Protein AF-A0A0S8I3X4-F1 (afdb_monomer_lite)

pLDDT: mean 71.51, std 21.13, range [38.0, 98.69]

Foldseek 3Di:
DADPDFAKDWDWDKDWDADPVRDIDIDIDIDIDTGDDDDDPPPDPVNPPDDPPPPPPPPPDDPVNVVVVVVCVVVVNPPDDPPPPDDDDDDPPPDDDDDDDDDDDDDDDDDDD

Sequence (113 aa):
MIPSQPGPLTIVIRIDYLDDFNQPQTIQREMIVEVMESPVPEISSDELGGVDSAPLPTQEETLGQKIKRFLLGFLGLDSGSGVVGDYTTPPPFEEMHEEIGPLGLETKDVGRT

Secondary structure (DSSP, 8-state):
---SS-EEEEEEEEEEEE-TT--EEEEEEEEEEEEPPPPPP---TTTS--------------HHHHHHHHHHHHTT-------------PPP--------PPP----------

Structure (mmCIF, N/CA/C/O backbone):
data_AF-A0A0S8I3X4-F1
#
_entry.id   AF-A0A0S8I3X4-F1
#
loop_
_atom_site.group_PDB
_atom_site.id
_atom_site.type_symbol
_atom_site.label_atom_id
_atom_site.label_alt_id
_atom_site.label_comp_id
_atom_site.label_asym_id
_atom_site.label_entity_id
_atom_site.label_seq_id
_atom_site.pdbx_PDB_ins_code
_atom_site.Cartn_x
_atom_site.Cartn_y
_atom_site.Cartn_z
_atom_site.occupancy
_atom_site.B_iso_or_equiv
_atom_site.auth_seq_id
_atom_site.auth_comp_id
_atom_site.auth_asym_id
_atom_site.auth_atom_id
_atom_site.pdbx_PDB_model_num
ATOM 1 N N . MET A 1 1 ? 3.142 -7.565 -0.464 1.00 67.12 1 MET A N 1
ATOM 2 C CA . MET A 1 1 ? 2.821 -7.755 -1.895 1.00 67.12 1 MET A CA 1
ATOM 3 C C . MET A 1 1 ? 3.424 -6.598 -2.666 1.00 67.12 1 MET A C 1
ATOM 5 O O . MET A 1 1 ? 3.419 -5.498 -2.131 1.00 67.12 1 MET A O 1
ATOM 9 N N . ILE A 1 2 ? 3.955 -6.843 -3.861 1.00 86.00 2 ILE A N 1
ATOM 10 C CA . ILE A 1 2 ? 4.522 -5.813 -4.742 1.00 86.00 2 ILE A CA 1
ATOM 11 C C . ILE A 1 2 ? 3.676 -5.818 -6.025 1.00 86.00 2 ILE A C 1
ATOM 13 O O . ILE A 1 2 ? 3.388 -6.910 -6.521 1.00 86.00 2 ILE A O 1
ATOM 17 N N . PRO A 1 3 ? 3.216 -4.660 -6.527 1.00 89.62 3 PRO A N 1
ATOM 18 C CA . PRO A 1 3 ? 2.431 -4.599 -7.757 1.00 89.62 3 PRO A CA 1
ATOM 19 C C . PRO A 1 3 ? 3.258 -5.063 -8.963 1.00 89.62 3 PRO A C 1
ATOM 21 O O . PRO A 1 3 ? 4.437 -4.741 -9.074 1.00 89.62 3 PRO A O 1
ATOM 24 N N . SER A 1 4 ? 2.635 -5.826 -9.862 1.00 88.94 4 SER A N 1
ATOM 25 C CA . SER A 1 4 ? 3.286 -6.393 -11.052 1.00 88.94 4 SER A CA 1
ATOM 26 C C . SER A 1 4 ? 3.174 -5.519 -12.303 1.00 88.94 4 SER A C 1
ATOM 28 O O . SER A 1 4 ? 3.810 -5.825 -13.308 1.00 88.94 4 SER A O 1
ATOM 30 N N . GLN A 1 5 ? 2.355 -4.465 -12.270 1.00 91.88 5 GLN A N 1
ATOM 31 C CA . GLN A 1 5 ? 2.122 -3.565 -13.398 1.00 91.88 5 GLN A CA 1
ATOM 32 C C . GLN A 1 5 ? 2.129 -2.101 -12.938 1.00 91.88 5 GLN A C 1
ATOM 34 O O . GLN A 1 5 ? 1.662 -1.823 -11.827 1.00 91.88 5 GLN A O 1
ATOM 39 N N . PRO A 1 6 ? 2.638 -1.178 -13.773 1.00 94.69 6 PRO A N 1
ATOM 40 C CA . PRO A 1 6 ? 2.555 0.253 -13.515 1.00 94.69 6 PRO A CA 1
ATOM 41 C C . PRO A 1 6 ? 1.128 0.786 -13.718 1.00 94.69 6 PRO A C 1
ATOM 43 O O . PRO A 1 6 ? 0.313 0.178 -14.415 1.00 94.69 6 PRO A O 1
ATOM 46 N N . GLY A 1 7 ? 0.854 1.950 -13.132 1.00 96.12 7 GLY A N 1
ATOM 47 C CA . GLY A 1 7 ? -0.411 2.675 -13.240 1.00 96.12 7 GLY A CA 1
ATOM 48 C C . GLY A 1 7 ? -1.110 2.917 -11.896 1.00 96.12 7 GLY A C 1
ATOM 49 O O . GLY A 1 7 ? -0.568 2.597 -10.832 1.00 96.12 7 GLY A O 1
ATOM 50 N N . PRO A 1 8 ? -2.330 3.480 -11.923 1.00 97.12 8 PRO A N 1
ATOM 51 C CA . PRO A 1 8 ? -3.070 3.815 -10.715 1.00 97.12 8 PRO A CA 1
ATOM 52 C C . PRO A 1 8 ? -3.535 2.549 -9.988 1.00 97.12 8 PRO A C 1
ATOM 54 O O . PRO A 1 8 ? -4.303 1.744 -10.516 1.00 97.12 8 PRO A O 1
ATOM 57 N N . LEU A 1 9 ? -3.105 2.401 -8.740 1.00 95.88 9 LEU A N 1
ATOM 58 C CA . LEU A 1 9 ? -3.497 1.332 -7.832 1.00 95.88 9 LEU A CA 1
ATOM 59 C C . LEU A 1 9 ? -4.384 1.894 -6.719 1.00 95.88 9 LEU A C 1
ATOM 61 O O . LEU A 1 9 ? -3.942 2.707 -5.905 1.00 95.88 9 LEU A O 1
ATOM 65 N N . THR A 1 10 ? -5.626 1.418 -6.641 1.00 96.69 10 THR A N 1
ATOM 66 C CA . THR A 1 10 ? -6.521 1.727 -5.520 1.00 96.69 10 THR A CA 1
ATOM 67 C C . THR A 1 10 ? -6.218 0.813 -4.339 1.00 96.69 10 THR A C 1
ATOM 69 O O . THR A 1 10 ? -6.407 -0.400 -4.404 1.00 96.69 10 THR A O 1
ATOM 72 N N . ILE A 1 11 ? -5.791 1.408 -3.230 1.00 95.38 11 ILE A N 1
ATOM 73 C CA . ILE A 1 11 ? -5.604 0.740 -1.946 1.00 95.38 11 ILE A CA 1
ATOM 74 C C . ILE A 1 11 ? -6.840 0.994 -1.086 1.00 95.38 11 ILE A C 1
ATOM 76 O O . ILE A 1 11 ? -7.191 2.143 -0.812 1.00 95.38 11 ILE A O 1
ATOM 80 N N . VAL A 1 12 ? -7.482 -0.083 -0.633 1.00 97.25 12 VAL A N 1
ATOM 81 C CA . VAL A 1 12 ? -8.592 -0.021 0.325 1.00 97.25 12 VAL A CA 1
ATOM 82 C C . VAL A 1 12 ? -8.033 -0.201 1.730 1.00 97.25 12 VAL A C 1
ATOM 84 O O . VAL A 1 12 ? -7.562 -1.276 2.096 1.00 97.25 12 VAL A O 1
ATOM 87 N N . ILE A 1 13 ? -8.087 0.862 2.522 1.00 97.06 13 ILE A N 1
ATOM 88 C CA . ILE A 1 13 ? -7.687 0.867 3.926 1.00 97.06 13 ILE A CA 1
ATOM 89 C C . ILE A 1 13 ? -8.949 0.674 4.757 1.00 97.06 13 ILE A C 1
ATOM 91 O O . ILE A 1 13 ? -9.889 1.465 4.659 1.00 97.06 13 ILE A O 1
ATOM 95 N N . ARG A 1 14 ? -8.964 -0.376 5.577 1.00 98.19 14 ARG A N 1
ATOM 96 C CA . ARG A 1 14 ? -10.050 -0.682 6.507 1.00 98.19 14 ARG A CA 1
ATOM 97 C C . ARG A 1 14 ? -9.511 -0.661 7.931 1.00 98.19 14 ARG A C 1
ATOM 99 O O . ARG A 1 14 ? -8.542 -1.353 8.228 1.00 98.19 14 ARG A O 1
ATOM 106 N N . ILE A 1 15 ? -10.144 0.127 8.791 1.00 97.88 15 ILE A N 1
ATOM 107 C CA . ILE A 1 15 ? -9.835 0.204 10.217 1.00 97.88 15 ILE A CA 1
ATOM 108 C C . ILE A 1 15 ? -11.058 -0.299 10.967 1.00 97.88 15 ILE A C 1
ATOM 110 O O . ILE A 1 15 ? -12.104 0.347 10.939 1.00 97.88 15 ILE A O 1
ATOM 114 N N . ASP A 1 16 ? -10.908 -1.439 11.629 1.00 98.38 16 ASP A N 1
ATOM 115 C CA . ASP A 1 16 ? -11.907 -1.963 12.553 1.00 98.38 16 ASP A CA 1
ATOM 116 C C . ASP A 1 16 ? -11.545 -1.516 13.972 1.00 98.38 16 ASP A C 1
ATOM 118 O O . ASP A 1 16 ? -10.399 -1.667 14.400 1.00 98.38 16 ASP A O 1
ATOM 122 N N . TYR A 1 17 ? -12.502 -0.937 14.692 1.00 98.06 17 TYR A N 1
ATOM 123 C CA . TYR A 1 17 ? -12.293 -0.416 16.043 1.00 98.06 17 TYR A CA 1
ATOM 124 C C . TYR A 1 17 ? -13.538 -0.606 16.914 1.00 98.06 17 TYR A C 1
ATOM 126 O O . TYR A 1 17 ? -14.611 -0.945 16.419 1.00 98.06 17 TYR A O 1
ATOM 134 N N . LEU A 1 18 ? -13.378 -0.416 18.223 1.00 98.69 18 LEU A N 1
ATOM 135 C CA . LEU A 1 18 ? -14.488 -0.315 19.167 1.00 98.69 18 LEU A CA 1
ATOM 136 C C . LEU A 1 18 ? -14.700 1.159 19.516 1.00 98.69 18 LEU A C 1
ATOM 138 O O . LEU A 1 18 ? -13.723 1.863 19.776 1.00 98.69 18 LEU A O 1
ATOM 142 N N . ASP A 1 19 ? -15.946 1.622 19.512 1.00 97.62 19 ASP A N 1
ATOM 143 C CA . ASP A 1 19 ? -16.284 2.978 19.960 1.00 97.62 19 ASP A CA 1
ATOM 144 C C . ASP A 1 19 ? -16.319 3.112 21.498 1.00 97.62 19 ASP A C 1
ATOM 146 O O . ASP A 1 19 ? -15.959 2.193 22.238 1.00 97.62 19 ASP A O 1
ATOM 150 N N . ASP A 1 20 ? -16.748 4.276 21.991 1.00 98.06 20 ASP A N 1
ATOM 151 C CA . ASP A 1 20 ? -16.895 4.596 23.417 1.00 98.06 20 ASP A CA 1
ATOM 152 C C . ASP A 1 20 ? -17.984 3.778 24.135 1.00 98.06 20 ASP A C 1
ATOM 154 O O . ASP A 1 20 ? -18.045 3.776 25.367 1.00 98.06 20 ASP A O 1
ATOM 158 N N . PHE A 1 21 ? -18.792 3.026 23.386 1.00 98.44 21 PHE A N 1
ATOM 159 C CA . PHE A 1 21 ? -19.773 2.067 23.887 1.00 98.44 21 PHE A CA 1
ATOM 160 C C . PHE A 1 21 ? -19.333 0.609 23.691 1.00 98.44 21 PHE A C 1
ATOM 162 O O . PHE A 1 21 ? -20.144 -0.305 23.867 1.00 98.44 21 PHE A O 1
ATOM 169 N N . ASN A 1 22 ? -18.063 0.369 23.346 1.00 97.19 22 ASN A N 1
ATOM 170 C CA . ASN A 1 22 ? -17.514 -0.942 23.001 1.00 97.19 22 ASN A CA 1
ATOM 171 C C . ASN A 1 22 ? -18.252 -1.633 21.835 1.00 97.19 22 ASN A C 1
ATOM 173 O O . ASN A 1 22 ? -18.302 -2.866 21.774 1.00 97.19 22 ASN A O 1
ATOM 177 N N . GLN A 1 23 ? -18.832 -0.873 20.906 1.00 98.56 23 GLN A N 1
ATOM 178 C CA . GLN A 1 23 ? -19.502 -1.431 19.732 1.00 98.56 23 GLN A CA 1
ATOM 179 C C . GLN A 1 23 ? -18.520 -1.529 18.555 1.00 98.56 23 GLN A C 1
ATOM 181 O O . GLN A 1 23 ? -17.744 -0.596 18.341 1.00 98.56 23 GLN A O 1
ATOM 186 N N . PRO A 1 24 ? -18.522 -2.632 17.779 1.00 98.56 24 PRO A N 1
ATOM 187 C CA . PRO A 1 24 ? -17.692 -2.753 16.583 1.00 98.56 24 PRO A CA 1
ATOM 188 C C . PRO A 1 24 ? -18.064 -1.720 15.519 1.00 98.56 24 PRO A C 1
ATOM 190 O O . PRO A 1 24 ? -19.219 -1.631 15.108 1.00 98.56 24 PRO A O 1
ATOM 193 N N . GLN A 1 25 ? -17.064 -0.995 15.034 1.00 98.38 25 GLN A N 1
ATOM 194 C CA . GLN A 1 25 ? -17.173 0.003 13.978 1.00 98.38 25 GLN A CA 1
ATOM 195 C C . GLN A 1 25 ? -16.103 -0.234 12.908 1.00 98.38 25 GLN A C 1
ATOM 197 O O . GLN A 1 25 ? -15.042 -0.801 13.182 1.00 98.38 25 GLN A O 1
ATOM 202 N N . THR A 1 26 ? -16.364 0.254 11.693 1.00 98.38 26 THR A N 1
ATOM 203 C CA . THR A 1 26 ? -15.429 0.161 10.567 1.00 98.38 26 THR A CA 1
ATOM 204 C C . THR A 1 26 ? -15.314 1.500 9.842 1.00 98.38 26 THR A C 1
ATOM 206 O O . THR A 1 26 ? -16.312 2.068 9.401 1.00 98.38 26 THR A O 1
ATOM 209 N N . ILE A 1 27 ? -14.084 1.976 9.650 1.00 98.12 27 ILE A N 1
ATOM 210 C CA . ILE A 1 27 ? -13.758 3.080 8.738 1.00 98.12 27 ILE A CA 1
ATOM 211 C C . ILE A 1 27 ? -13.129 2.485 7.480 1.00 98.12 27 ILE A C 1
ATOM 213 O O . ILE A 1 27 ? -12.137 1.763 7.569 1.00 98.12 27 ILE A O 1
ATOM 217 N N . GLN A 1 28 ? -13.676 2.815 6.307 1.00 98.38 28 GLN A N 1
ATOM 218 C CA . GLN A 1 28 ? -13.115 2.428 5.012 1.00 98.38 28 GLN A CA 1
ATOM 219 C C . GLN A 1 28 ? -12.694 3.665 4.218 1.00 98.38 28 GLN A C 1
ATOM 221 O O . GLN A 1 28 ? -13.459 4.621 4.071 1.00 98.38 28 GLN A O 1
ATOM 226 N N . ARG A 1 29 ? -11.473 3.639 3.682 1.00 97.94 29 ARG A N 1
ATOM 227 C CA . ARG A 1 29 ? -10.928 4.704 2.842 1.00 97.94 29 ARG A CA 1
ATOM 228 C C . ARG A 1 29 ? -10.247 4.115 1.619 1.00 97.94 29 ARG A C 1
ATOM 230 O O . ARG A 1 29 ? -9.494 3.155 1.722 1.00 97.94 29 ARG A O 1
ATOM 237 N N . GLU A 1 30 ? -10.485 4.737 0.476 1.00 98.06 30 GLU A N 1
ATOM 238 C CA . GLU A 1 30 ? -9.762 4.445 -0.755 1.00 98.06 30 GLU A CA 1
ATOM 239 C C . GLU A 1 30 ? -8.647 5.473 -0.939 1.00 98.06 30 GLU A C 1
ATOM 241 O O . GLU A 1 30 ? -8.864 6.679 -0.782 1.00 98.06 30 GLU A O 1
ATOM 246 N N . MET A 1 31 ? -7.450 4.986 -1.248 1.00 97.19 31 MET A N 1
ATOM 247 C CA . MET A 1 31 ? -6.284 5.797 -1.575 1.00 97.19 31 MET A CA 1
ATOM 248 C C . MET A 1 31 ? -5.740 5.345 -2.924 1.00 97.19 31 MET A C 1
ATOM 250 O O . MET A 1 31 ? -5.425 4.172 -3.098 1.00 97.19 31 MET A O 1
ATOM 254 N N . ILE A 1 32 ? -5.626 6.273 -3.871 1.00 97.06 32 ILE A N 1
ATOM 255 C CA . ILE A 1 32 ? -5.037 6.002 -5.183 1.00 97.06 32 ILE A CA 1
ATOM 256 C C . ILE A 1 32 ? -3.537 6.273 -5.084 1.00 97.06 32 ILE A C 1
ATOM 258 O O . ILE A 1 32 ? -3.130 7.367 -4.690 1.00 97.06 32 ILE A O 1
ATOM 262 N N . VAL A 1 33 ? -2.728 5.275 -5.425 1.00 95.38 33 VAL A N 1
ATOM 263 C CA . VAL A 1 33 ? -1.268 5.369 -5.509 1.00 95.38 33 VAL A CA 1
ATOM 264 C C . VAL A 1 33 ? -0.860 5.145 -6.955 1.00 95.38 33 VAL A C 1
ATOM 266 O O . VAL A 1 33 ? -1.312 4.188 -7.573 1.00 95.38 33 VAL A O 1
ATOM 269 N N . GLU A 1 34 ? 0.003 5.999 -7.492 1.00 96.44 34 GLU A N 1
ATOM 270 C CA . GLU A 1 34 ? 0.569 5.787 -8.824 1.00 96.44 34 GLU A CA 1
ATOM 271 C C . GLU A 1 34 ? 1.758 4.823 -8.725 1.00 96.44 34 GLU A C 1
ATOM 273 O O . GLU A 1 34 ? 2.754 5.119 -8.060 1.00 96.44 34 GLU A O 1
ATOM 278 N N . VAL A 1 35 ? 1.650 3.650 -9.353 1.00 95.69 35 VAL A N 1
ATOM 279 C CA . VAL A 1 35 ? 2.730 2.662 -9.414 1.00 95.69 35 VAL A CA 1
ATOM 280 C C . VAL A 1 35 ? 3.604 2.960 -10.623 1.00 95.69 35 VAL A C 1
ATOM 282 O O . VAL A 1 35 ? 3.144 2.934 -11.762 1.00 95.69 35 VAL A O 1
ATOM 285 N N . MET A 1 36 ? 4.885 3.205 -10.373 1.00 94.06 36 MET A N 1
ATOM 286 C CA . MET A 1 36 ? 5.874 3.427 -11.425 1.00 94.06 36 MET A CA 1
ATOM 287 C C . MET A 1 36 ? 6.492 2.103 -11.878 1.00 94.06 36 MET A C 1
ATOM 289 O O . MET A 1 36 ? 6.597 1.154 -11.100 1.00 94.06 36 MET A O 1
ATOM 293 N N . GLU A 1 37 ? 6.925 2.050 -13.137 1.00 91.75 37 GLU A N 1
ATOM 294 C CA . GLU A 1 37 ? 7.690 0.919 -13.658 1.00 91.75 37 GLU A CA 1
ATOM 295 C C . GLU A 1 37 ? 9.029 0.800 -12.919 1.00 91.75 37 GLU A C 1
ATOM 297 O O . GLU A 1 37 ? 9.742 1.789 -12.729 1.00 91.75 37 GLU A O 1
ATOM 302 N N . SER A 1 38 ? 9.361 -0.418 -12.482 1.00 85.88 38 SER A N 1
ATOM 303 C CA . SER A 1 38 ? 10.676 -0.689 -11.910 1.00 85.88 38 SER A CA 1
ATOM 304 C C . SER A 1 38 ? 11.686 -0.807 -13.046 1.00 85.88 38 SER A C 1
ATOM 306 O O . SER A 1 38 ? 11.445 -1.594 -13.964 1.00 85.88 38 SER A O 1
ATOM 308 N N . PRO A 1 39 ? 12.836 -0.116 -12.981 1.00 82.81 39 PRO A N 1
ATOM 309 C CA . PRO A 1 39 ? 13.918 -0.390 -13.909 1.00 82.81 39 PRO A CA 1
ATOM 310 C C . PRO A 1 39 ? 14.315 -1.863 -13.773 1.00 82.81 39 PRO A C 1
ATOM 312 O O . PRO A 1 39 ? 14.537 -2.360 -12.664 1.00 82.81 39 PRO A O 1
ATOM 315 N N . VAL A 1 40 ? 14.364 -2.567 -14.900 1.00 82.38 40 VAL A N 1
ATOM 316 C CA . VAL A 1 40 ? 15.010 -3.875 -14.968 1.00 82.38 40 VAL A CA 1
ATOM 317 C C . VAL A 1 40 ? 16.510 -3.600 -14.923 1.00 82.38 40 VAL A C 1
ATOM 319 O O . VAL A 1 40 ? 16.979 -2.795 -15.729 1.00 82.38 40 VAL A O 1
ATOM 322 N N . PRO A 1 41 ? 17.269 -4.206 -13.992 1.00 80.94 41 PRO A N 1
ATOM 323 C CA . PRO A 1 41 ? 18.718 -4.122 -14.040 1.00 80.94 41 PRO A CA 1
ATOM 324 C C . PRO A 1 41 ? 19.176 -4.614 -15.411 1.00 80.94 41 PRO A C 1
ATOM 326 O O . PRO A 1 41 ? 18.899 -5.758 -15.782 1.00 80.94 41 PRO A O 1
ATOM 329 N N . GLU A 1 42 ? 19.841 -3.751 -16.177 1.00 76.38 42 GLU A N 1
ATOM 330 C CA . GLU A 1 42 ? 20.618 -4.205 -17.320 1.00 76.38 42 GLU A CA 1
ATOM 331 C C . GLU A 1 42 ? 21.746 -5.047 -16.742 1.00 76.38 42 GLU A C 1
ATOM 333 O O . GLU A 1 42 ? 22.739 -4.525 -16.239 1.00 76.38 42 GLU A O 1
ATOM 338 N N . ILE A 1 43 ? 21.555 -6.363 -16.743 1.00 69.00 43 ILE A N 1
ATOM 339 C CA . ILE A 1 43 ? 22.655 -7.273 -16.493 1.00 69.00 43 ILE A CA 1
ATOM 340 C C . ILE A 1 43 ? 23.533 -7.139 -17.727 1.00 69.00 43 ILE A C 1
ATOM 342 O O . ILE A 1 43 ? 23.231 -7.702 -18.781 1.00 69.00 43 ILE A O 1
ATOM 346 N N . SER A 1 44 ? 24.577 -6.319 -17.625 1.00 60.81 44 SER A N 1
ATOM 347 C CA . SER A 1 44 ? 25.632 -6.354 -18.616 1.00 60.81 44 SER A CA 1
ATOM 348 C C . SER A 1 44 ? 26.149 -7.789 -18.654 1.00 60.81 44 SER A C 1
ATOM 350 O O . SER A 1 44 ? 26.318 -8.455 -17.629 1.00 60.81 44 SER A O 1
ATOM 352 N N . SER A 1 45 ? 26.399 -8.284 -19.857 1.00 57.81 45 SER A N 1
ATOM 353 C CA . SER A 1 45 ? 27.061 -9.568 -20.102 1.00 57.81 45 SER A CA 1
ATOM 354 C C . SER A 1 45 ? 28.422 -9.692 -19.395 1.00 57.81 45 SER A C 1
ATOM 356 O O . SER A 1 45 ? 28.978 -10.780 -19.329 1.00 57.81 45 SER A O 1
ATOM 358 N N . ASP A 1 46 ? 28.938 -8.596 -18.835 1.00 57.72 46 ASP A N 1
ATOM 359 C CA . ASP A 1 46 ? 30.143 -8.551 -18.013 1.00 57.72 46 ASP A CA 1
ATOM 360 C C . AS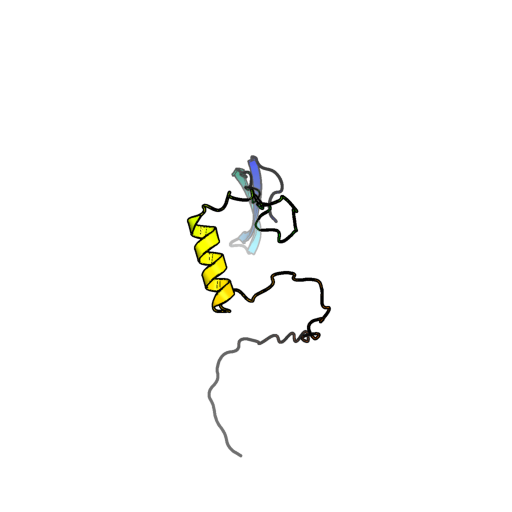P A 1 46 ? 29.918 -9.013 -16.554 1.00 57.72 46 ASP A C 1
ATOM 362 O O . ASP A 1 46 ? 30.880 -9.393 -15.889 1.00 57.72 46 ASP A O 1
ATOM 366 N N . GLU A 1 47 ? 28.677 -9.002 -16.041 1.00 57.12 47 GLU A N 1
ATOM 367 C CA . GLU A 1 47 ? 28.354 -9.328 -14.635 1.00 57.12 47 GLU A CA 1
ATOM 368 C C . GLU A 1 47 ? 27.751 -10.737 -14.449 1.00 57.12 47 GLU A C 1
ATOM 370 O O . GLU A 1 47 ? 27.863 -11.341 -13.380 1.00 57.12 47 GLU A O 1
ATOM 375 N N . LEU A 1 48 ? 27.197 -11.333 -15.511 1.00 52.28 48 LEU A N 1
ATOM 376 C CA . LEU A 1 48 ? 26.969 -12.778 -15.583 1.00 52.28 48 LEU A CA 1
ATOM 377 C C . LEU A 1 48 ? 28.244 -13.425 -16.109 1.00 52.28 48 LEU A C 1
ATOM 379 O O . LEU A 1 48 ? 28.479 -13.425 -17.311 1.00 52.28 48 LEU A O 1
ATOM 383 N N . GLY A 1 49 ? 29.060 -13.982 -15.211 1.00 52.66 49 GLY A N 1
ATOM 384 C CA . GLY A 1 49 ? 30.263 -14.757 -15.535 1.00 52.66 49 GLY A CA 1
ATOM 385 C C . GLY A 1 49 ? 29.973 -15.974 -16.423 1.00 52.66 49 GLY A C 1
ATOM 386 O O . GLY A 1 49 ? 29.965 -17.112 -15.962 1.00 52.66 49 GLY A O 1
ATOM 387 N N . GLY A 1 50 ? 29.743 -15.719 -17.705 1.00 44.38 50 GLY A N 1
ATOM 388 C CA . GLY A 1 50 ? 29.247 -16.654 -18.696 1.00 44.38 50 GLY A CA 1
ATOM 389 C C . GLY A 1 50 ? 29.780 -16.281 -20.067 1.00 44.38 50 GLY A C 1
ATOM 390 O O . GLY A 1 50 ? 29.031 -15.830 -20.915 1.00 44.38 50 GLY A O 1
ATOM 391 N N . VAL A 1 51 ? 31.090 -16.457 -20.237 1.00 49.28 51 VAL A N 1
ATOM 392 C CA . VAL A 1 51 ? 31.761 -16.932 -21.457 1.00 49.28 51 VAL A CA 1
ATOM 393 C C . VAL A 1 51 ? 31.043 -16.649 -22.785 1.00 49.28 51 VAL A C 1
ATOM 395 O O . VAL A 1 51 ? 30.809 -17.565 -23.573 1.00 49.28 51 VAL A O 1
ATOM 398 N N . ASP A 1 52 ? 30.801 -15.384 -23.115 1.00 39.19 52 ASP A N 1
ATOM 399 C CA . ASP A 1 52 ? 30.814 -15.026 -24.522 1.00 39.19 52 ASP A CA 1
ATOM 400 C C . ASP A 1 52 ? 32.276 -15.004 -24.941 1.00 39.19 52 ASP A C 1
ATOM 402 O O . ASP A 1 52 ? 33.060 -14.108 -24.626 1.00 39.19 52 ASP A O 1
ATOM 406 N N . SER A 1 53 ? 32.643 -16.069 -25.650 1.00 52.22 53 SER A N 1
ATOM 407 C CA . SER A 1 53 ? 33.818 -16.138 -26.508 1.00 52.22 53 SER A CA 1
ATOM 408 C C . SER A 1 53 ? 33.681 -15.116 -27.642 1.00 52.22 53 SER A C 1
ATOM 410 O O . SER A 1 53 ? 33.673 -15.467 -28.818 1.00 52.22 53 SER A O 1
ATOM 412 N N . ALA A 1 54 ? 33.557 -13.837 -27.309 1.00 51.62 54 ALA A N 1
ATOM 413 C CA . ALA A 1 54 ? 33.944 -12.782 -28.209 1.00 51.62 54 ALA A CA 1
ATOM 414 C C . ALA 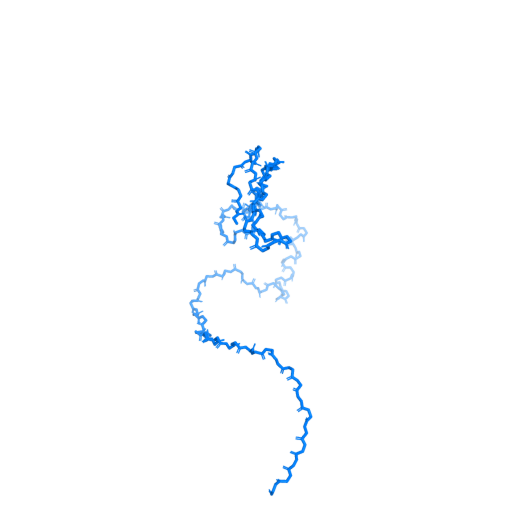A 1 54 ? 35.473 -12.724 -28.124 1.00 51.62 54 ALA A C 1
ATOM 416 O O . ALA A 1 54 ? 36.004 -12.511 -27.029 1.00 51.62 54 ALA A O 1
ATOM 417 N N . PRO A 1 55 ? 36.222 -12.948 -29.220 1.00 45.28 55 PRO A N 1
ATOM 418 C CA . PRO A 1 55 ? 37.627 -12.594 -29.207 1.00 45.28 55 PRO A CA 1
ATOM 419 C C . PRO A 1 55 ? 37.686 -11.114 -28.838 1.00 45.28 55 PRO A C 1
ATOM 421 O O . PRO A 1 55 ? 37.211 -10.264 -29.594 1.00 45.28 55 PRO A O 1
ATOM 424 N N . LEU A 1 56 ? 38.223 -10.822 -27.648 1.00 58.75 56 LEU A N 1
ATOM 425 C CA . LEU A 1 56 ? 38.631 -9.473 -27.276 1.00 58.75 56 LEU A CA 1
ATOM 426 C C . LEU A 1 56 ? 39.352 -8.904 -28.500 1.00 58.75 56 LEU A C 1
ATOM 428 O O . LEU A 1 56 ? 40.212 -9.614 -29.041 1.00 58.75 56 LEU A O 1
ATOM 432 N N . PRO A 1 57 ? 39.002 -7.700 -28.991 1.00 52.00 57 PRO A N 1
ATOM 433 C CA . PRO A 1 57 ? 39.718 -7.130 -30.118 1.00 52.00 57 PRO A CA 1
ATOM 434 C C . PRO A 1 57 ? 41.197 -7.174 -29.754 1.00 52.00 57 PRO A C 1
ATOM 436 O O . PRO A 1 57 ? 41.603 -6.597 -28.743 1.00 52.00 57 PRO A O 1
ATOM 439 N N . THR A 1 58 ? 41.982 -7.940 -30.516 1.00 58.69 58 THR A N 1
ATOM 440 C CA . THR A 1 58 ? 43.42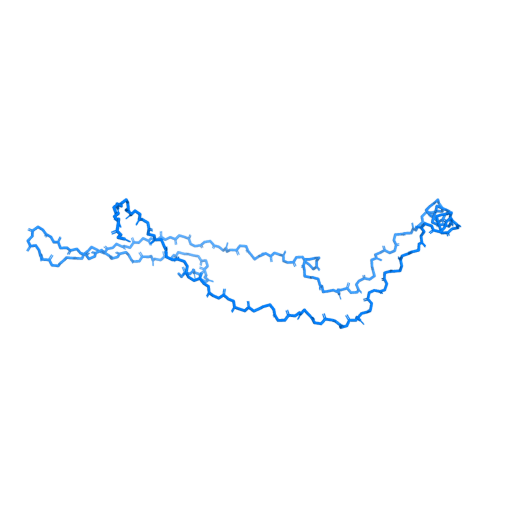4 -8.021 -30.320 1.00 58.69 58 THR A CA 1
ATOM 441 C C . THR A 1 58 ? 43.941 -6.625 -30.577 1.00 58.69 58 THR A C 1
ATOM 443 O O . THR A 1 58 ? 44.108 -6.224 -31.728 1.00 58.69 58 THR A O 1
ATOM 446 N N . GLN A 1 59 ? 44.106 -5.851 -29.508 1.00 63.59 59 GLN A N 1
ATOM 447 C CA . GLN A 1 59 ? 44.742 -4.557 -29.580 1.00 63.59 59 GLN A CA 1
ATOM 448 C C . GLN A 1 59 ? 46.114 -4.819 -30.193 1.00 63.59 59 GLN A C 1
ATOM 450 O O . GLN A 1 59 ? 46.898 -5.592 -29.641 1.00 63.59 59 GLN A O 1
ATOM 455 N N . GLU A 1 60 ? 46.351 -4.280 -31.389 1.00 70.25 60 GLU A N 1
ATOM 456 C CA . GLU A 1 60 ? 47.600 -4.509 -32.103 1.00 70.25 60 GLU A CA 1
ATOM 457 C C . GLU A 1 60 ? 48.753 -4.064 -31.198 1.00 70.25 60 GLU A C 1
ATOM 459 O O . GLU A 1 60 ? 48.908 -2.880 -30.895 1.00 70.25 60 GLU A O 1
ATOM 464 N N . GLU A 1 61 ? 49.531 -5.029 -30.697 1.00 66.69 61 GLU A N 1
ATOM 465 C CA . GLU A 1 61 ? 50.654 -4.729 -29.817 1.00 66.69 61 GLU A CA 1
ATOM 466 C C . GLU A 1 61 ? 51.660 -3.859 -30.582 1.00 66.69 61 GLU A C 1
ATOM 468 O O . GLU A 1 61 ? 52.199 -4.259 -31.621 1.00 66.69 61 GLU A O 1
ATOM 473 N N . THR A 1 62 ? 51.969 -2.684 -30.039 1.00 84.88 62 THR A N 1
ATOM 474 C CA . THR A 1 62 ? 53.053 -1.838 -30.550 1.00 84.88 62 THR A CA 1
ATOM 475 C C . THR A 1 62 ? 54.397 -2.575 -30.438 1.00 84.88 62 THR A C 1
ATOM 477 O O . THR A 1 62 ? 54.599 -3.408 -29.549 1.00 84.88 62 THR A O 1
ATOM 480 N N . LEU A 1 63 ? 55.372 -2.253 -31.300 1.00 80.06 63 LEU A N 1
ATOM 481 C CA . LEU A 1 63 ? 56.701 -2.895 -31.264 1.00 80.06 63 LEU A CA 1
ATOM 482 C C . LEU A 1 63 ? 57.380 -2.788 -29.886 1.00 80.06 63 LEU A C 1
ATOM 484 O O . LEU A 1 63 ? 58.066 -3.716 -29.460 1.00 80.06 63 LEU A O 1
ATOM 488 N N . GLY A 1 64 ? 57.140 -1.697 -29.153 1.00 85.06 64 GLY A N 1
ATOM 489 C CA . GLY A 1 64 ? 57.649 -1.518 -27.792 1.00 85.06 64 GLY A CA 1
ATOM 490 C C . GLY A 1 64 ? 57.034 -2.486 -26.777 1.00 85.06 64 GLY A C 1
ATOM 491 O O . GLY A 1 64 ? 57.750 -3.012 -25.925 1.00 85.06 64 GLY A O 1
ATOM 492 N N . GLN A 1 65 ? 55.734 -2.777 -26.885 1.00 79.25 65 GLN A N 1
ATOM 493 C CA . GLN A 1 65 ? 55.056 -3.749 -26.017 1.00 79.25 65 GLN A CA 1
ATOM 494 C C . GLN A 1 65 ? 55.586 -5.167 -26.253 1.00 79.25 65 GLN A C 1
ATOM 496 O O . GLN A 1 65 ? 55.835 -5.890 -25.289 1.00 79.25 65 GLN A O 1
ATOM 501 N N . LYS A 1 66 ? 55.873 -5.522 -27.512 1.00 83.25 66 LYS A N 1
ATOM 502 C CA . LYS A 1 66 ? 56.500 -6.808 -27.856 1.00 83.25 66 LYS A CA 1
ATOM 503 C C . LYS A 1 66 ? 57.903 -6.947 -27.277 1.00 83.25 66 LYS A C 1
ATOM 505 O O . LYS A 1 66 ? 58.211 -7.974 -26.680 1.00 83.25 66 LYS A O 1
ATOM 510 N N . ILE A 1 67 ? 58.738 -5.914 -27.403 1.00 86.00 67 ILE A N 1
ATOM 511 C CA . ILE A 1 67 ? 60.099 -5.921 -26.842 1.00 86.00 67 ILE A CA 1
ATOM 512 C C . ILE A 1 67 ? 60.045 -6.026 -25.316 1.00 86.00 67 ILE A C 1
ATOM 514 O O . ILE A 1 67 ? 60.777 -6.817 -24.730 1.00 86.00 67 ILE A O 1
ATOM 518 N N . LYS A 1 68 ? 59.141 -5.287 -24.665 1.00 84.44 68 LYS A N 1
ATOM 519 C CA . LYS A 1 68 ? 58.952 -5.363 -23.214 1.00 84.44 68 LYS A CA 1
ATOM 520 C C . LYS A 1 68 ? 58.542 -6.772 -22.778 1.00 84.44 68 LYS A C 1
ATOM 522 O O . LYS A 1 68 ? 59.188 -7.323 -21.896 1.00 84.44 68 LYS A O 1
ATOM 527 N N . ARG A 1 69 ? 57.525 -7.374 -23.405 1.00 79.44 69 ARG A N 1
ATOM 528 C CA . ARG A 1 69 ? 57.080 -8.744 -23.091 1.00 79.44 69 ARG A CA 1
ATOM 529 C C . ARG A 1 69 ? 58.186 -9.770 -23.331 1.00 79.44 69 ARG A C 1
ATOM 531 O O . ARG A 1 69 ? 58.407 -10.631 -22.491 1.00 79.44 69 ARG A O 1
ATOM 538 N N . PHE A 1 70 ? 58.946 -9.624 -24.414 1.00 84.81 70 PHE A N 1
ATOM 539 C CA . PHE A 1 70 ? 60.105 -10.469 -24.697 1.00 84.81 70 PHE A CA 1
ATOM 540 C C . PHE A 1 70 ? 61.185 -10.364 -23.609 1.00 84.81 70 PHE A C 1
ATOM 542 O O . PHE A 1 70 ? 61.693 -11.384 -23.155 1.00 84.81 70 PHE A O 1
ATOM 549 N N . LEU A 1 71 ? 61.502 -9.151 -23.143 1.00 88.44 71 LEU A N 1
ATOM 550 C CA . LEU A 1 71 ? 62.459 -8.944 -22.053 1.00 88.44 71 LEU A CA 1
ATOM 551 C C . LEU A 1 71 ? 61.934 -9.495 -20.719 1.00 88.44 71 LEU A C 1
ATOM 553 O O . LEU A 1 71 ? 62.683 -10.141 -19.994 1.00 88.44 71 LEU A O 1
ATOM 557 N N . LEU A 1 72 ? 60.652 -9.291 -20.405 1.00 84.25 72 LEU A N 1
ATOM 558 C CA . LEU A 1 72 ? 60.029 -9.829 -19.190 1.00 84.25 72 LEU A CA 1
ATOM 559 C C . LEU A 1 72 ? 59.984 -11.364 -19.204 1.00 84.25 72 LEU A C 1
ATOM 561 O O . LEU A 1 72 ? 60.279 -11.988 -18.186 1.00 84.25 72 LEU A O 1
ATOM 565 N N . GLY A 1 73 ? 59.695 -11.966 -20.359 1.00 81.88 73 GLY A N 1
ATOM 566 C CA . GLY A 1 73 ? 59.769 -13.411 -20.567 1.00 81.88 73 GLY A CA 1
ATOM 567 C C . GLY A 1 73 ? 61.199 -13.946 -20.472 1.00 81.88 73 GLY A C 1
ATOM 568 O O . GLY A 1 73 ? 61.425 -14.975 -19.843 1.00 81.88 73 GLY A O 1
ATOM 569 N N . PHE A 1 74 ? 62.188 -13.220 -21.004 1.00 83.00 74 PHE A N 1
ATOM 570 C CA . PHE A 1 74 ? 63.607 -13.584 -20.897 1.00 83.00 74 PHE A CA 1
ATOM 571 C C . PHE A 1 74 ? 64.126 -13.546 -19.449 1.00 83.00 74 PHE A C 1
ATOM 573 O O . PHE A 1 74 ? 64.956 -14.369 -19.073 1.00 83.00 74 PHE A O 1
ATOM 580 N N . LEU A 1 75 ? 63.612 -12.633 -18.618 1.00 82.62 75 LEU A N 1
ATOM 581 C CA . LEU A 1 75 ? 63.923 -12.556 -17.184 1.00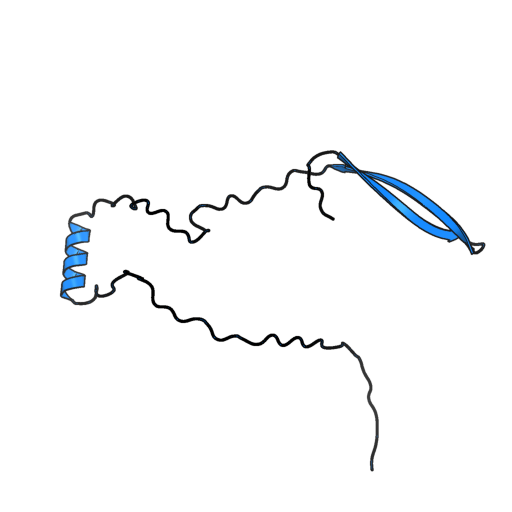 82.62 75 LEU A CA 1
ATOM 582 C C . LEU A 1 75 ? 63.080 -13.523 -16.325 1.00 82.62 75 LEU A C 1
ATOM 584 O O . LEU A 1 75 ? 63.261 -13.561 -15.110 1.00 82.62 75 LEU A O 1
ATOM 588 N N . GLY A 1 76 ? 62.168 -14.294 -16.929 1.00 73.50 76 GLY A N 1
ATOM 589 C CA . GLY A 1 76 ? 61.313 -15.259 -16.227 1.00 73.50 76 GLY A CA 1
ATOM 590 C C . GLY A 1 76 ? 60.155 -14.641 -15.433 1.00 73.50 76 GLY A C 1
ATOM 591 O O . GLY A 1 76 ? 59.538 -15.328 -14.623 1.00 73.50 76 GLY A O 1
ATOM 592 N N . LEU A 1 77 ? 59.843 -13.362 -15.656 1.00 72.81 77 LEU A N 1
ATOM 593 C CA . LEU A 1 77 ? 58.771 -12.637 -14.959 1.00 72.81 77 LEU A CA 1
ATOM 594 C C . LEU A 1 77 ? 57.397 -12.789 -15.629 1.00 72.81 77 LEU A C 1
ATOM 596 O O . LEU A 1 77 ? 56.393 -12.397 -15.044 1.00 72.81 77 LEU A O 1
ATOM 600 N N . ASP A 1 78 ? 57.347 -13.366 -16.830 1.00 65.81 78 ASP A N 1
ATOM 601 C CA . ASP A 1 78 ? 56.110 -13.692 -17.548 1.00 65.81 78 ASP A CA 1
ATOM 602 C C . ASP A 1 78 ? 55.939 -15.221 -17.625 1.00 65.81 78 ASP A C 1
ATOM 604 O O . ASP A 1 78 ? 56.082 -15.837 -18.679 1.00 65.81 78 ASP A O 1
ATOM 608 N N . SER A 1 79 ? 55.726 -15.859 -16.466 1.00 61.28 79 SER A N 1
ATOM 609 C CA . SER A 1 79 ? 55.367 -17.282 -16.362 1.00 61.28 79 SER A CA 1
ATOM 610 C C . SER A 1 79 ? 54.107 -17.460 -15.509 1.00 61.28 79 SER A C 1
ATOM 612 O O . SER A 1 79 ? 54.146 -17.785 -14.327 1.00 61.28 79 SER A O 1
ATOM 614 N N . GLY A 1 80 ? 52.955 -17.211 -16.131 1.00 50.47 80 GLY A N 1
ATOM 615 C CA . GLY A 1 80 ? 51.641 -17.434 -15.534 1.00 50.47 80 GLY A CA 1
ATOM 616 C C . GLY A 1 80 ? 50.580 -17.662 -16.602 1.00 50.47 80 GLY A C 1
ATOM 617 O O . GLY A 1 80 ? 49.960 -16.721 -17.084 1.00 50.47 80 GLY A O 1
ATOM 618 N N . SER A 1 81 ? 50.399 -18.927 -16.981 1.00 53.28 81 SER A N 1
ATOM 619 C CA . SER A 1 81 ? 49.370 -19.417 -17.898 1.00 53.28 81 SER A CA 1
ATOM 620 C C . SER A 1 81 ? 47.964 -19.208 -17.330 1.00 53.28 81 SER A C 1
ATOM 622 O O . SER A 1 81 ? 47.652 -19.712 -16.256 1.00 53.28 81 SER A O 1
ATOM 624 N N . GLY A 1 82 ? 47.087 -18.554 -18.087 1.00 41.09 82 GLY A N 1
ATOM 625 C CA . GLY A 1 82 ? 45.649 -18.504 -17.819 1.00 41.09 82 GLY A CA 1
ATOM 626 C C . GLY A 1 82 ? 44.860 -19.448 -18.726 1.00 41.09 82 GLY A C 1
ATOM 627 O O . GLY A 1 82 ? 43.970 -18.996 -19.431 1.00 41.09 82 GLY A O 1
ATOM 628 N N . VAL A 1 83 ? 45.189 -20.744 -18.751 1.00 52.78 83 VAL A N 1
ATOM 629 C CA . VAL A 1 83 ? 44.204 -21.768 -19.140 1.00 52.78 83 VAL A CA 1
ATOM 630 C C . VAL A 1 83 ? 43.641 -22.309 -17.836 1.00 52.78 83 VAL A C 1
ATOM 632 O O . VAL A 1 83 ? 44.226 -23.202 -17.228 1.00 52.78 83 VAL A O 1
ATOM 635 N N . VAL A 1 84 ? 42.528 -21.740 -17.376 1.00 47.25 84 VAL A N 1
ATOM 636 C CA . VAL A 1 84 ? 41.740 -22.335 -16.291 1.00 47.25 84 VAL A CA 1
ATOM 637 C C . VAL A 1 84 ? 40.807 -23.353 -16.940 1.00 47.25 84 VAL A C 1
ATOM 639 O O . VAL A 1 84 ? 39.656 -23.070 -17.253 1.00 47.25 84 VAL A O 1
ATOM 642 N N . GLY A 1 85 ? 41.370 -24.520 -17.246 1.00 50.44 85 GLY A N 1
ATOM 643 C CA . GLY A 1 85 ? 40.619 -25.725 -17.569 1.00 50.44 85 GLY A CA 1
ATOM 644 C C . GLY A 1 85 ? 40.378 -26.516 -16.287 1.00 50.44 85 GLY A C 1
ATOM 645 O O . GLY A 1 85 ? 41.326 -27.025 -15.701 1.00 50.44 85 GLY A O 1
ATOM 646 N N . ASP A 1 86 ? 39.120 -26.533 -15.860 1.00 49.94 86 ASP A N 1
ATOM 647 C CA . ASP A 1 86 ? 38.401 -27.578 -15.121 1.00 49.94 86 ASP A CA 1
ATOM 648 C C . ASP A 1 86 ? 39.233 -28.573 -14.269 1.00 49.94 86 ASP A C 1
ATOM 650 O O . ASP A 1 86 ? 39.716 -29.595 -14.759 1.00 49.94 86 ASP A O 1
ATOM 654 N N . TYR A 1 87 ? 39.317 -28.324 -12.956 1.00 45.12 87 TYR A N 1
ATOM 655 C CA . TYR A 1 87 ? 39.512 -29.386 -11.966 1.00 45.12 87 TYR A CA 1
ATOM 656 C C . TYR A 1 87 ? 38.434 -29.282 -10.896 1.00 45.12 87 TYR A C 1
ATOM 658 O O . TYR A 1 87 ? 38.396 -28.361 -10.083 1.00 45.12 87 TYR A O 1
ATOM 666 N N . THR A 1 88 ? 37.569 -30.289 -10.922 1.00 53.50 88 THR A N 1
ATOM 667 C CA . THR A 1 88 ? 36.598 -30.625 -9.892 1.00 53.50 88 THR A CA 1
ATOM 668 C C . THR A 1 88 ? 37.243 -30.608 -8.499 1.00 53.50 88 THR A C 1
ATOM 670 O O . THR A 1 88 ? 38.210 -31.314 -8.216 1.00 53.50 88 THR A O 1
ATOM 673 N N . THR A 1 89 ? 36.722 -29.780 -7.603 1.00 50.66 89 THR A N 1
ATOM 674 C CA . THR A 1 89 ? 36.802 -29.988 -6.154 1.00 50.66 89 THR A CA 1
ATOM 675 C C . THR A 1 89 ? 35.503 -29.428 -5.588 1.00 50.66 89 THR A C 1
ATOM 677 O O . THR A 1 89 ? 35.339 -28.208 -5.564 1.00 50.66 89 THR A O 1
ATOM 680 N N . PRO A 1 90 ? 34.531 -30.276 -5.212 1.00 57.22 90 PRO A N 1
ATOM 681 C CA . PRO A 1 90 ? 33.325 -29.782 -4.569 1.00 57.22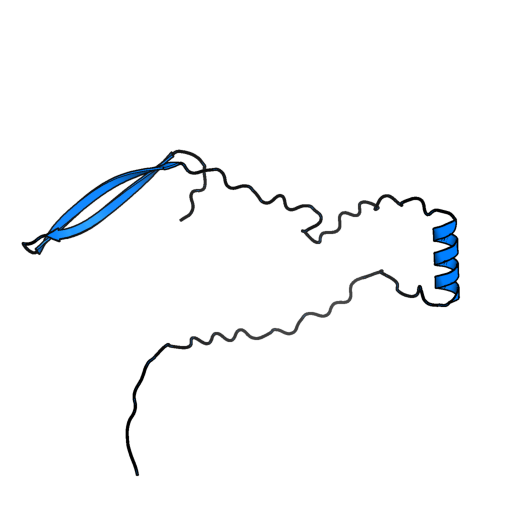 90 PRO A CA 1
ATOM 682 C C . PRO A 1 90 ? 33.687 -29.196 -3.193 1.00 57.22 90 PRO A C 1
ATOM 684 O O . PRO A 1 90 ? 34.522 -29.780 -2.492 1.00 57.22 90 PRO A O 1
ATOM 687 N N . PRO A 1 91 ? 33.082 -28.069 -2.779 1.00 63.31 91 PRO A N 1
ATOM 688 C CA . PRO A 1 91 ? 33.202 -27.609 -1.403 1.00 63.31 91 PRO A CA 1
ATOM 689 C C . PRO A 1 91 ? 32.581 -28.648 -0.451 1.00 63.31 91 PRO A C 1
ATOM 691 O O . PRO A 1 91 ? 31.607 -29.315 -0.824 1.00 63.31 91 PRO A O 1
ATOM 694 N N . PRO A 1 92 ? 33.133 -28.821 0.765 1.00 51.56 92 PRO A N 1
ATOM 695 C CA . PRO A 1 92 ? 32.509 -29.654 1.781 1.00 51.56 92 PRO A CA 1
ATOM 696 C C . PRO A 1 92 ? 31.121 -29.089 2.100 1.00 51.56 92 PRO A C 1
ATOM 698 O O . PRO A 1 92 ? 30.903 -27.881 2.068 1.00 51.56 92 PRO A O 1
ATOM 701 N N . PHE A 1 93 ? 30.184 -29.989 2.377 1.00 60.00 93 PHE A N 1
ATOM 702 C CA . PHE A 1 93 ? 28.867 -29.681 2.921 1.00 60.00 93 PHE A CA 1
ATOM 703 C C . PHE A 1 93 ? 29.060 -28.905 4.231 1.00 60.00 93 PHE A C 1
ATOM 705 O O . PHE A 1 93 ? 29.316 -29.494 5.274 1.00 60.00 93 PHE A O 1
ATOM 712 N N . GLU A 1 94 ? 29.013 -27.578 4.192 1.00 49.75 94 GLU A N 1
ATOM 713 C CA . GLU A 1 94 ? 28.999 -26.807 5.428 1.00 49.75 94 GLU A CA 1
ATOM 714 C C . GLU A 1 94 ? 27.580 -26.886 5.993 1.00 49.75 94 GLU A C 1
ATOM 716 O O . GLU A 1 94 ? 26.598 -26.498 5.353 1.00 49.75 94 GLU A O 1
ATOM 721 N N . GLU A 1 95 ? 27.496 -27.559 7.138 1.00 48.88 95 GLU A N 1
ATOM 722 C CA . GLU A 1 95 ? 26.284 -27.962 7.829 1.00 48.88 95 GLU A CA 1
ATOM 723 C C . GLU A 1 95 ? 25.334 -26.789 8.071 1.00 48.88 95 GLU A C 1
ATOM 725 O O . GLU A 1 95 ? 25.693 -25.725 8.572 1.00 48.88 95 GLU A O 1
ATOM 730 N N . MET A 1 96 ? 24.068 -27.051 7.770 1.00 50.81 96 MET A N 1
ATOM 731 C CA . MET A 1 96 ? 22.930 -26.273 8.224 1.00 50.81 96 MET A CA 1
ATOM 732 C C . MET A 1 96 ? 22.889 -26.336 9.759 1.00 50.81 96 MET A C 1
ATOM 734 O O . MET A 1 96 ? 22.449 -27.340 10.314 1.00 50.81 96 MET A O 1
ATOM 738 N N . HIS A 1 97 ? 23.317 -25.281 10.451 1.00 46.19 97 HIS A N 1
ATOM 739 C CA . HIS A 1 97 ? 23.001 -25.098 11.868 1.00 46.19 97 HIS A CA 1
ATOM 740 C C . HIS A 1 97 ? 22.125 -23.860 12.052 1.00 46.19 97 HIS A C 1
ATOM 742 O O . HIS A 1 97 ? 22.571 -22.717 12.099 1.00 46.19 97 HIS A O 1
ATOM 748 N N . GLU A 1 98 ? 20.831 -24.143 12.117 1.00 52.41 98 GLU A N 1
ATOM 749 C CA . GLU A 1 98 ? 19.781 -23.271 12.612 1.00 52.41 98 GLU A CA 1
ATOM 750 C C . GLU A 1 98 ? 19.947 -23.135 14.136 1.00 52.41 98 GLU A C 1
ATOM 752 O O . GLU A 1 98 ? 19.756 -24.108 14.862 1.00 52.41 98 GLU A O 1
ATOM 757 N N . GLU A 1 99 ? 20.314 -21.952 14.642 1.00 47.59 99 GLU A N 1
ATOM 758 C CA . GLU A 1 99 ? 20.214 -21.659 16.078 1.00 47.59 99 GLU A CA 1
ATOM 759 C C . GLU A 1 99 ? 19.551 -20.297 16.325 1.00 47.59 99 GLU A C 1
ATOM 761 O O . GLU A 1 99 ? 20.126 -19.216 16.213 1.00 47.59 99 GLU A O 1
ATOM 766 N N . ILE A 1 100 ? 18.267 -20.405 16.646 1.00 48.19 100 ILE A N 1
ATOM 767 C CA . ILE A 1 100 ? 17.367 -19.400 17.206 1.00 48.19 100 ILE A CA 1
ATOM 768 C C . ILE A 1 100 ? 17.863 -18.971 18.595 1.00 48.19 100 ILE A C 1
ATOM 770 O O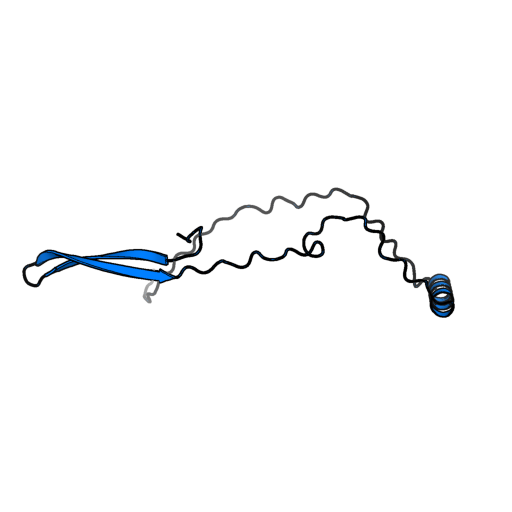 . ILE A 1 100 ? 17.691 -19.695 19.572 1.00 48.19 100 ILE A O 1
ATOM 774 N N . GLY A 1 101 ? 18.431 -17.770 18.708 1.00 44.28 101 GLY A N 1
ATOM 775 C CA . GLY A 1 101 ? 18.710 -17.143 20.004 1.00 44.28 101 GLY A CA 1
ATOM 776 C C . GLY A 1 101 ? 17.511 -16.324 20.504 1.00 44.28 101 GLY A C 1
ATOM 777 O O . GLY A 1 101 ? 17.097 -15.395 19.805 1.00 44.28 101 GLY A O 1
ATOM 778 N N . PRO A 1 102 ? 16.935 -16.597 21.692 1.00 47.06 102 PRO A N 1
ATOM 779 C CA . PRO A 1 102 ? 15.934 -15.719 22.275 1.00 47.06 102 PRO A CA 1
ATOM 780 C C . PRO A 1 102 ? 16.579 -14.557 23.043 1.00 47.06 102 PRO A C 1
ATOM 782 O O . PRO A 1 102 ? 17.481 -14.725 23.863 1.00 47.06 102 PRO A O 1
ATOM 785 N N . LEU A 1 103 ? 16.042 -13.365 22.789 1.00 51.69 103 LEU A N 1
ATOM 786 C CA . LEU A 1 103 ? 16.164 -12.171 23.621 1.00 51.69 103 LEU A CA 1
ATOM 787 C C . LEU A 1 103 ? 15.488 -12.402 24.990 1.00 51.69 103 LEU A C 1
ATOM 789 O O . LEU A 1 103 ? 14.331 -12.814 25.042 1.00 51.69 103 LEU A O 1
ATOM 793 N N . GLY A 1 104 ? 16.173 -12.062 26.084 1.00 40.53 104 GLY A N 1
ATOM 794 C CA . GLY A 1 104 ? 15.619 -11.961 27.446 1.00 40.53 104 GLY A CA 1
ATOM 795 C C . GLY A 1 104 ? 16.720 -11.508 28.411 1.00 40.53 104 GLY A C 1
ATOM 796 O O . GLY A 1 104 ? 17.664 -12.246 28.657 1.00 40.53 104 GLY A O 1
ATOM 797 N N . LEU A 1 105 ? 16.836 -10.212 28.710 1.00 41.25 105 LEU A N 1
ATOM 798 C CA . LEU A 1 105 ? 16.252 -9.534 29.877 1.00 41.25 105 LEU A CA 1
ATOM 799 C C . LEU A 1 105 ? 16.529 -10.236 31.220 1.00 41.25 105 LEU A C 1
ATOM 801 O O . LEU A 1 105 ? 15.907 -11.233 31.554 1.00 41.25 105 LEU A O 1
ATOM 805 N N . GLU A 1 106 ? 17.451 -9.623 31.968 1.00 40.47 106 GLU A N 1
ATOM 806 C CA . GLU A 1 106 ? 17.324 -9.264 33.388 1.00 40.47 106 GLU A CA 1
ATOM 807 C C . GLU A 1 106 ? 16.812 -10.335 34.377 1.00 40.47 106 GLU A C 1
ATOM 809 O O . GLU A 1 106 ? 15.642 -10.689 34.405 1.00 40.47 106 GLU A O 1
ATOM 814 N N . THR A 1 107 ? 17.662 -10.746 35.321 1.00 44.47 107 THR A N 1
ATOM 815 C CA . THR A 1 107 ? 17.519 -10.363 36.740 1.00 44.47 107 THR A CA 1
ATOM 816 C C . THR A 1 107 ? 18.705 -10.866 37.569 1.00 44.47 107 THR A C 1
ATOM 818 O O . THR A 1 107 ? 19.106 -12.024 37.560 1.00 44.47 107 THR A O 1
ATOM 821 N N . LYS A 1 108 ? 19.268 -9.910 38.300 1.00 42.50 108 LYS A N 1
ATOM 822 C CA . LYS A 1 108 ? 19.915 -10.040 39.606 1.00 42.50 108 LYS A CA 1
ATOM 823 C C . LYS A 1 108 ? 19.094 -10.975 40.510 1.00 42.50 108 LYS A C 1
ATOM 825 O O . LYS A 1 108 ? 17.896 -10.747 40.601 1.00 42.50 108 LYS A O 1
ATOM 830 N N . ASP A 1 109 ? 19.705 -11.957 41.179 1.00 42.81 109 ASP A N 1
ATOM 831 C CA . ASP A 1 109 ? 19.810 -12.035 42.651 1.00 42.81 109 ASP A CA 1
ATOM 832 C C . ASP A 1 109 ? 20.240 -13.429 43.178 1.00 42.81 109 ASP A C 1
ATOM 834 O O . ASP A 1 109 ? 19.885 -14.460 42.621 1.00 42.81 109 ASP A O 1
ATOM 838 N N . VAL A 1 110 ? 20.969 -13.391 44.302 1.00 44.75 110 VAL A N 1
ATOM 839 C CA . VAL A 1 110 ? 20.995 -14.329 45.448 1.00 44.75 110 VAL A CA 1
ATOM 840 C C . VAL A 1 110 ? 21.216 -15.846 45.247 1.00 44.75 110 VAL A C 1
ATOM 842 O O . VAL A 1 110 ? 20.372 -16.578 44.753 1.00 44.75 110 VAL A O 1
ATOM 845 N N . GLY A 1 111 ? 22.252 -16.351 45.939 1.00 38.00 111 GLY A N 1
ATOM 846 C CA . GLY A 1 111 ? 22.005 -17.357 46.987 1.00 38.00 111 GLY A CA 1
ATOM 847 C C . GLY A 1 111 ? 22.747 -18.697 46.920 1.00 38.00 111 GLY A C 1
ATOM 848 O O . GLY A 1 111 ? 22.481 -19.524 46.064 1.00 38.00 111 GLY A O 1
ATOM 849 N N . ARG A 1 112 ? 23.615 -18.903 47.925 1.00 41.31 112 ARG A N 1
ATOM 850 C CA . ARG A 1 112 ? 23.956 -20.157 48.640 1.00 41.31 112 ARG A CA 1
ATOM 851 C C . ARG A 1 112 ? 23.182 -21.434 48.260 1.00 41.31 112 ARG A C 1
ATOM 853 O O . ARG A 1 112 ? 21.960 -21.424 48.341 1.00 41.31 112 ARG A O 1
ATOM 860 N N . THR A 1 113 ? 23.907 -22.555 48.200 1.00 52.31 113 THR A N 1
ATOM 861 C CA . THR A 1 113 ? 24.016 -23.552 49.298 1.00 52.31 113 THR A CA 1
ATOM 862 C C . THR A 1 113 ? 25.302 -24.344 49.160 1.00 52.31 113 THR A C 1
ATOM 864 O O . THR A 1 113 ? 25.650 -24.660 48.003 1.00 52.31 113 THR A O 1
#

Radius of gyration: 33.38 Å; chains: 1; bounding box: 84×37×81 Å